Protein AF-A0A7X6YFS6-F1 (afdb_monomer_lite)

pLDDT: mean 95.01, std 5.65, range [57.12, 98.62]

Sequence (127 aa):
MEGWACYQTESLRVENGVLVARAAGDDPQILAAGLNLDIGEIDAIILRLKAPEGLRAGQSFWATDTEPALSASKSFAIGLKPDGEWHTYRITKKPDAAWCGMLRTLRFDFGTAGDTVELDWIRIYSK

Structure (mmCIF, N/CA/C/O backbone):
data_AF-A0A7X6YFS6-F1
#
_entry.id   AF-A0A7X6YFS6-F1
#
loop_
_atom_site.group_PDB
_atom_site.id
_atom_site.type_symbol
_atom_site.label_atom_id
_atom_site.label_alt_id
_atom_site.label_comp_id
_atom_site.label_asym_id
_atom_site.label_entity_id
_atom_site.label_seq_id
_atom_site.pdbx_PDB_ins_code
_atom_site.Cartn_x
_atom_site.Cartn_y
_atom_site.Cartn_z
_atom_site.occupancy
_atom_site.B_iso_or_equiv
_atom_site.auth_seq_id
_atom_site.auth_comp_id
_atom_site.auth_asym_id
_atom_site.auth_atom_id
_atom_site.pdbx_PDB_model_num
ATOM 1 N N . MET A 1 1 ? -7.410 -16.708 1.980 1.00 57.12 1 MET A N 1
ATOM 2 C CA . MET A 1 1 ? -7.561 -15.807 0.820 1.00 57.12 1 MET A CA 1
ATOM 3 C C . MET A 1 1 ? -6.410 -16.105 -0.112 1.00 57.12 1 MET A C 1
ATOM 5 O O . MET A 1 1 ? -5.277 -16.094 0.348 1.00 57.12 1 MET A O 1
ATOM 9 N N . GLU A 1 2 ? -6.681 -16.467 -1.359 1.00 75.81 2 GLU A N 1
ATOM 10 C CA . GLU A 1 2 ? -5.610 -16.731 -2.324 1.00 75.81 2 GLU A CA 1
ATOM 11 C C . GLU A 1 2 ? -4.849 -15.430 -2.621 1.00 75.81 2 GLU A C 1
ATOM 13 O O . GLU A 1 2 ? -5.460 -14.369 -2.731 1.00 75.81 2 GLU A O 1
ATOM 18 N N . GLY A 1 3 ? -3.518 -15.494 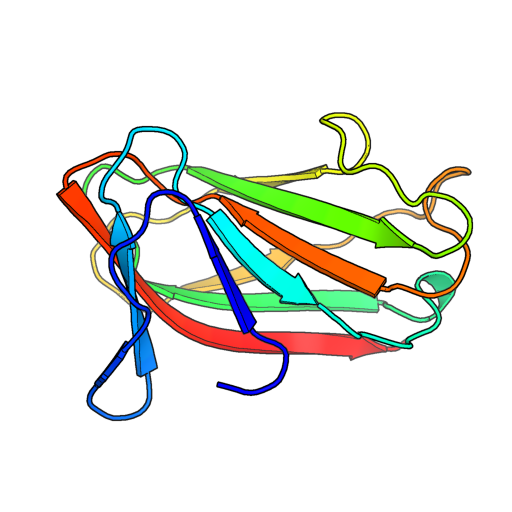-2.681 1.00 82.00 3 GLY A N 1
ATOM 19 C CA . GLY A 1 3 ? -2.661 -14.348 -3.013 1.00 82.00 3 GLY A CA 1
ATOM 20 C C . GLY A 1 3 ? -2.445 -13.308 -1.905 1.00 82.00 3 GLY A C 1
ATOM 21 O O . GLY A 1 3 ? -1.612 -12.426 -2.090 1.00 82.00 3 GLY A O 1
ATOM 22 N N . TRP A 1 4 ? -3.117 -13.412 -0.752 1.00 90.44 4 TRP A N 1
ATOM 23 C CA . TRP A 1 4 ? -2.926 -12.495 0.381 1.00 90.44 4 TRP A CA 1
ATOM 24 C C . TRP A 1 4 ? -2.167 -13.149 1.535 1.00 90.44 4 TRP A C 1
ATOM 26 O O . TRP A 1 4 ? -2.471 -14.275 1.929 1.00 90.44 4 TRP A O 1
ATOM 36 N N . ALA A 1 5 ? -1.229 -12.412 2.120 1.00 93.69 5 ALA A N 1
ATOM 37 C CA . ALA A 1 5 ? -0.557 -12.764 3.367 1.00 93.69 5 ALA A CA 1
ATOM 38 C C . ALA A 1 5 ? -0.522 -11.555 4.308 1.00 93.69 5 ALA A C 1
ATOM 40 O O . ALA A 1 5 ? -0.705 -10.416 3.880 1.00 93.69 5 ALA A O 1
ATOM 41 N N . CYS A 1 6 ? -0.295 -11.799 5.594 1.00 95.62 6 CYS A N 1
ATOM 42 C CA . CYS A 1 6 ? -0.205 -10.738 6.585 1.00 95.62 6 CYS A CA 1
ATOM 43 C C . CYS A 1 6 ? 0.811 -11.067 7.681 1.00 95.62 6 CYS A C 1
ATOM 45 O O . CYS A 1 6 ? 1.076 -12.238 7.963 1.00 95.62 6 CYS A O 1
ATOM 47 N N . TYR A 1 7 ? 1.383 -10.032 8.289 1.00 97.44 7 TYR A N 1
ATOM 48 C CA . TYR A 1 7 ? 2.346 -10.136 9.384 1.00 97.44 7 TYR A CA 1
ATOM 49 C C . TYR A 1 7 ? 2.065 -9.044 10.412 1.00 97.44 7 TYR A C 1
ATOM 51 O O . TYR A 1 7 ? 1.699 -7.939 10.032 1.00 97.44 7 TYR A O 1
ATOM 59 N N . GLN A 1 8 ? 2.178 -9.355 11.707 1.00 98.06 8 GLN A N 1
ATOM 60 C CA . GLN A 1 8 ? 1.797 -8.445 12.805 1.00 98.06 8 GLN A CA 1
ATOM 61 C C . GLN A 1 8 ? 0.390 -7.839 12.678 1.00 98.06 8 GLN A C 1
ATOM 63 O O . GLN A 1 8 ? 0.080 -6.800 13.254 1.00 98.06 8 GLN A O 1
ATOM 68 N N . THR A 1 9 ? -0.497 -8.537 11.982 1.00 97.38 9 THR A N 1
ATOM 69 C CA . THR A 1 9 ? -1.934 -8.310 12.018 1.00 97.38 9 THR A CA 1
ATOM 70 C C . THR A 1 9 ? -2.593 -9.531 12.643 1.00 97.38 9 THR A C 1
ATOM 72 O O . THR A 1 9 ? -2.066 -10.647 12.583 1.00 97.38 9 THR A O 1
ATOM 75 N N . GLU A 1 10 ? -3.793 -9.360 13.183 1.00 96.50 10 GLU A N 1
ATOM 76 C CA . GLU A 1 10 ? -4.702 -10.494 13.314 1.00 96.50 10 GLU A CA 1
ATOM 77 C C . GLU A 1 10 ? -4.988 -11.106 11.928 1.00 96.50 10 GLU A C 1
ATOM 79 O O . GLU A 1 10 ? -4.694 -10.506 10.887 1.00 96.50 10 GLU A O 1
ATOM 84 N N . SER A 1 11 ? -5.572 -12.308 11.890 1.00 94.94 11 SER A N 1
ATOM 85 C CA . SER A 1 11 ? -6.019 -12.901 10.626 1.00 94.94 11 SER A CA 1
ATOM 86 C C . SER A 1 11 ? -6.921 -11.923 9.876 1.00 94.94 11 SER A C 1
ATOM 88 O O . SER A 1 11 ? -7.917 -11.468 10.436 1.00 94.94 11 SER A O 1
ATOM 90 N N . LEU A 1 12 ? -6.582 -11.629 8.618 1.00 94.19 12 LEU A N 1
ATOM 91 C CA . LEU A 1 12 ? -7.383 -10.757 7.763 1.00 94.19 12 LEU A CA 1
ATOM 92 C C . LEU A 1 12 ? -8.811 -11.298 7.632 1.00 94.19 12 LEU A C 1
ATOM 94 O O . LEU A 1 12 ? -9.013 -12.486 7.357 1.00 94.19 12 LEU A O 1
ATOM 98 N N . ARG A 1 13 ? -9.800 -10.420 7.800 1.00 94.31 13 ARG A N 1
ATOM 99 C CA . ARG A 1 13 ? -11.226 -10.758 7.690 1.00 94.31 13 ARG A CA 1
ATOM 100 C C . ARG A 1 13 ? -11.854 -9.925 6.588 1.00 94.31 13 ARG A C 1
ATOM 102 O O . ARG A 1 13 ? -11.420 -8.808 6.344 1.00 94.31 13 ARG A O 1
ATOM 109 N N . VAL A 1 14 ? -12.873 -10.464 5.929 1.00 94.19 14 VAL A N 1
ATOM 110 C CA . VAL A 1 14 ? -13.772 -9.647 5.110 1.00 94.19 14 VAL A CA 1
ATOM 111 C C . VAL A 1 14 ? -15.070 -9.496 5.878 1.00 94.19 14 VAL A C 1
ATOM 113 O O . VAL A 1 14 ? -15.727 -10.489 6.185 1.00 94.19 14 VAL A O 1
ATOM 116 N N . GLU A 1 15 ? -15.427 -8.256 6.182 1.00 95.12 15 GLU A N 1
ATOM 117 C CA . GLU A 1 15 ? -16.642 -7.899 6.905 1.00 95.12 15 GLU A CA 1
ATOM 118 C C . GLU A 1 15 ? -17.400 -6.880 6.061 1.00 95.12 15 G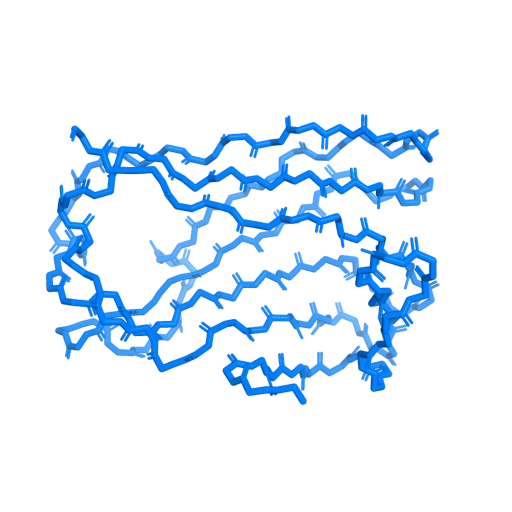LU A C 1
ATOM 120 O O . GLU A 1 15 ? -16.821 -5.910 5.585 1.00 95.12 15 GLU A O 1
ATOM 125 N N . ASN A 1 16 ? -18.688 -7.120 5.802 1.00 93.44 16 ASN A N 1
ATOM 126 C CA . ASN A 1 16 ? -19.528 -6.226 4.992 1.00 93.44 16 ASN A CA 1
ATOM 127 C C . ASN A 1 16 ? -18.933 -5.849 3.616 1.00 93.44 16 ASN A C 1
ATOM 129 O O . ASN A 1 16 ? -19.181 -4.763 3.100 1.00 93.44 16 ASN A O 1
ATOM 133 N N . GLY A 1 17 ? -18.158 -6.757 3.013 1.00 93.00 17 GLY A N 1
ATOM 134 C CA . GLY A 1 17 ? -17.556 -6.564 1.692 1.00 93.00 17 GLY A CA 1
ATOM 135 C C . GLY A 1 17 ? -16.220 -5.817 1.680 1.00 93.00 17 GLY A C 1
ATOM 136 O O . GLY A 1 17 ? -15.690 -5.608 0.596 1.00 93.00 17 GLY A O 1
ATOM 137 N N . VAL A 1 18 ? -15.655 -5.463 2.840 1.00 95.19 18 VAL A N 1
ATOM 138 C CA . VAL A 1 18 ? -14.341 -4.805 2.942 1.00 95.19 18 VAL A CA 1
ATOM 139 C C . VAL A 1 18 ? -13.352 -5.667 3.719 1.00 95.19 18 VAL A C 1
ATOM 141 O O . VAL A 1 18 ? -13.739 -6.429 4.605 1.00 95.19 18 VAL A O 1
ATOM 144 N N . LEU A 1 19 ? -12.067 -5.566 3.382 1.00 95.06 19 LEU A N 1
ATOM 145 C CA . LEU A 1 19 ? -10.990 -6.212 4.125 1.00 95.06 19 LEU A CA 1
ATOM 146 C C . LEU A 1 19 ? -10.729 -5.432 5.419 1.00 95.06 19 LEU A C 1
ATOM 148 O O . LEU A 1 19 ? -10.420 -4.245 5.377 1.00 95.06 19 LEU A O 1
ATOM 152 N N . VAL A 1 20 ? -10.803 -6.107 6.559 1.00 96.88 20 VAL A N 1
ATOM 153 C CA . VAL A 1 20 ? -10.479 -5.559 7.877 1.00 96.88 20 VAL A CA 1
ATOM 154 C C . VAL A 1 20 ? -9.113 -6.083 8.303 1.00 96.88 20 VAL A C 1
ATOM 156 O O . VAL A 1 20 ? -8.913 -7.295 8.450 1.00 96.88 20 VAL A O 1
ATOM 159 N N . ALA A 1 21 ? -8.174 -5.161 8.505 1.00 96.75 21 ALA A N 1
ATOM 160 C CA . ALA A 1 21 ? -6.829 -5.445 8.980 1.00 96.75 21 ALA A CA 1
ATOM 161 C C . ALA A 1 21 ? -6.611 -4.779 10.340 1.00 96.75 21 ALA A C 1
ATOM 163 O O . ALA A 1 21 ? -6.456 -3.561 10.437 1.00 96.75 21 ALA A O 1
ATOM 164 N N . ARG A 1 22 ? -6.606 -5.599 11.393 1.00 97.81 22 ARG A N 1
ATOM 165 C CA . ARG A 1 22 ? -6.327 -5.161 12.761 1.00 97.81 22 ARG A CA 1
ATOM 166 C C . ARG A 1 22 ? -4.873 -5.437 13.105 1.00 97.81 22 ARG A C 1
ATOM 168 O O . ARG A 1 22 ? -4.442 -6.590 13.073 1.00 97.81 22 ARG A O 1
ATOM 175 N N . ALA A 1 23 ? -4.133 -4.389 13.428 1.00 97.88 23 ALA A N 1
ATOM 176 C CA . ALA A 1 23 ? -2.736 -4.479 13.805 1.00 97.88 23 ALA A CA 1
ATOM 177 C C . ALA A 1 23 ? -2.586 -5.114 15.197 1.00 97.88 23 ALA A C 1
ATOM 179 O O . ALA A 1 23 ? -3.239 -4.716 16.165 1.00 97.88 23 ALA A O 1
ATOM 180 N N . ALA A 1 24 ? -1.713 -6.114 15.281 1.00 97.69 24 ALA A N 1
ATOM 181 C CA . ALA A 1 24 ? -1.381 -6.862 16.493 1.00 97.69 24 ALA A CA 1
ATOM 182 C C . ALA A 1 24 ? 0.058 -6.599 16.982 1.00 97.69 24 ALA A C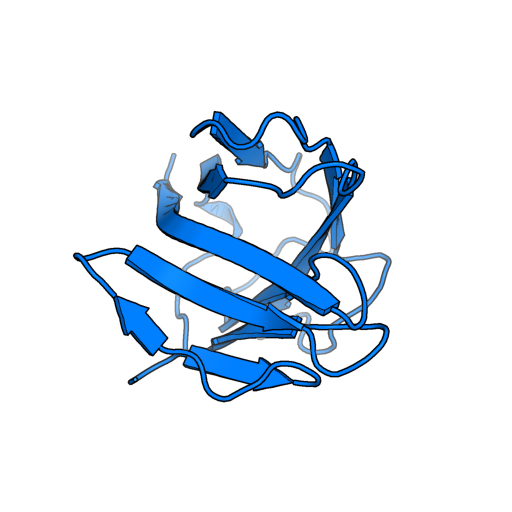 1
ATOM 184 O O . ALA A 1 24 ? 0.427 -7.060 18.059 1.00 97.69 24 ALA A O 1
ATOM 185 N N . GLY A 1 25 ? 0.864 -5.876 16.200 1.00 97.56 25 GLY A N 1
ATOM 186 C CA . GLY A 1 25 ? 2.221 -5.445 16.533 1.00 97.56 25 GLY A CA 1
ATOM 187 C C . GLY A 1 25 ? 2.541 -4.090 15.903 1.00 97.56 25 GLY A C 1
ATOM 188 O O . GLY A 1 25 ? 1.678 -3.493 15.262 1.00 97.56 25 GLY A O 1
ATOM 189 N N . ASP A 1 26 ? 3.772 -3.618 16.095 1.00 96.62 26 ASP A N 1
ATOM 190 C CA . ASP A 1 26 ? 4.171 -2.243 15.762 1.00 96.62 26 ASP A CA 1
ATOM 191 C C . ASP A 1 26 ? 4.516 -2.005 14.279 1.00 96.62 26 ASP A C 1
ATOM 193 O O . ASP A 1 26 ? 4.691 -0.862 13.866 1.00 96.62 26 ASP A O 1
ATOM 197 N N . ASP A 1 27 ? 4.614 -3.072 13.485 1.00 96.00 27 ASP A N 1
ATOM 198 C CA . ASP A 1 27 ? 4.874 -3.071 12.040 1.00 96.00 27 ASP A CA 1
ATOM 199 C C . ASP A 1 27 ? 3.901 -4.031 11.314 1.00 96.00 27 ASP A C 1
ATOM 201 O O . ASP A 1 27 ? 4.300 -5.099 10.835 1.00 96.00 27 ASP A O 1
ATOM 205 N N . PRO A 1 28 ? 2.591 -3.720 11.297 1.00 98.00 28 PRO A N 1
ATOM 206 C CA . PRO A 1 28 ? 1.561 -4.521 10.642 1.00 98.00 28 PRO A CA 1
ATOM 207 C C . PRO A 1 28 ? 1.672 -4.444 9.115 1.00 98.00 28 PRO A C 1
ATOM 209 O O . PRO A 1 28 ? 1.648 -3.363 8.528 1.00 98.00 28 PRO A O 1
ATOM 212 N N . GLN A 1 29 ? 1.710 -5.605 8.462 1.00 97.88 29 GLN A N 1
ATOM 213 C CA . GLN A 1 29 ? 1.943 -5.744 7.024 1.00 97.88 29 GLN A CA 1
ATOM 214 C C . GLN A 1 29 ? 0.816 -6.534 6.357 1.00 97.88 29 GLN A C 1
ATOM 216 O O . GLN A 1 29 ? 0.435 -7.614 6.818 1.00 97.88 29 GLN A O 1
ATOM 221 N N . ILE A 1 30 ? 0.351 -6.042 5.211 1.00 97.12 30 ILE A N 1
ATOM 222 C CA . ILE A 1 30 ? -0.583 -6.723 4.309 1.00 97.12 30 ILE A CA 1
ATOM 223 C C . ILE A 1 30 ? 0.121 -6.917 2.968 1.00 97.12 30 ILE A C 1
ATOM 225 O O . ILE A 1 30 ? 0.570 -5.954 2.352 1.00 97.12 30 ILE A O 1
ATOM 229 N N . LEU A 1 31 ? 0.221 -8.158 2.500 1.00 96.62 31 LEU A N 1
ATOM 230 C CA . LEU A 1 31 ? 0.937 -8.513 1.281 1.00 96.62 31 LEU A CA 1
ATOM 231 C C . LEU A 1 31 ? -0.025 -9.081 0.243 1.00 96.62 31 LEU A C 1
ATOM 233 O O . LEU A 1 31 ? -0.786 -9.997 0.544 1.00 96.62 31 LEU A O 1
ATOM 237 N N . ALA A 1 32 ? 0.084 -8.590 -0.988 1.00 95.06 32 ALA A N 1
ATOM 238 C CA . ALA A 1 32 ? -0.431 -9.238 -2.186 1.00 95.06 32 ALA A CA 1
ATOM 239 C C . ALA A 1 32 ? 0.754 -9.884 -2.919 1.00 95.06 32 ALA A C 1
ATOM 241 O O . ALA A 1 32 ? 1.618 -9.180 -3.444 1.00 95.06 32 ALA A O 1
ATOM 242 N N . ALA A 1 33 ? 0.818 -11.213 -2.917 1.00 93.44 33 ALA A N 1
ATOM 243 C CA . ALA A 1 33 ? 1.903 -12.006 -3.490 1.00 93.44 33 ALA A CA 1
ATOM 244 C C . ALA A 1 33 ? 1.415 -12.866 -4.664 1.00 93.44 33 ALA A C 1
ATOM 246 O O . ALA A 1 33 ? 0.219 -13.093 -4.842 1.00 93.44 33 ALA A O 1
ATOM 247 N N . GLY A 1 34 ? 2.357 -13.371 -5.464 1.00 93.56 34 GLY A N 1
ATOM 248 C CA . GLY A 1 34 ? 2.040 -14.180 -6.646 1.00 93.56 34 GLY A CA 1
ATOM 249 C C . GLY A 1 34 ? 1.557 -13.349 -7.837 1.00 93.56 34 GLY A C 1
ATOM 250 O O . GLY A 1 34 ? 0.949 -13.889 -8.758 1.00 93.56 34 GLY A O 1
ATOM 251 N N . LEU A 1 35 ? 1.832 -12.042 -7.829 1.00 95.50 35 LEU A N 1
ATOM 252 C CA . LEU A 1 35 ? 1.560 -11.166 -8.961 1.00 95.50 35 LEU A CA 1
ATOM 253 C C . LEU A 1 35 ? 2.466 -11.537 -10.151 1.00 95.50 35 LEU A C 1
ATOM 255 O O . LEU A 1 35 ? 3.547 -12.122 -10.003 1.00 95.50 35 LEU A O 1
ATOM 259 N N . ASN A 1 36 ? 1.999 -11.213 -11.355 1.00 96.25 36 ASN A N 1
ATOM 260 C CA . ASN A 1 36 ? 2.740 -11.422 -12.594 1.00 96.25 36 ASN A CA 1
ATOM 261 C C . ASN A 1 36 ? 2.368 -10.335 -13.610 1.00 96.25 36 ASN A C 1
ATOM 263 O O . ASN A 1 36 ? 1.719 -10.606 -14.617 1.00 96.25 36 ASN A O 1
ATOM 267 N N . LEU A 1 37 ? 2.731 -9.093 -13.295 1.00 96.12 37 LEU A N 1
ATOM 268 C CA . LEU A 1 37 ? 2.463 -7.913 -14.121 1.00 96.12 37 LEU A CA 1
ATOM 269 C C . LEU A 1 37 ? 3.787 -7.252 -14.489 1.00 96.12 37 LEU A C 1
ATOM 271 O O . LEU A 1 37 ? 4.649 -7.143 -13.623 1.00 96.12 37 LEU A O 1
ATOM 275 N N . ASP A 1 38 ? 3.952 -6.790 -15.727 1.00 96.62 38 ASP A N 1
ATOM 276 C CA . ASP A 1 38 ? 5.103 -5.949 -16.065 1.00 96.62 38 ASP A CA 1
ATOM 277 C C . ASP A 1 38 ? 4.984 -4.629 -15.294 1.00 96.62 38 ASP A C 1
ATOM 279 O O . ASP A 1 38 ? 4.019 -3.877 -15.460 1.00 96.62 38 ASP A O 1
ATOM 283 N N . ILE A 1 39 ? 5.945 -4.361 -14.408 1.00 95.88 39 ILE A N 1
ATOM 284 C CA . ILE A 1 39 ? 5.894 -3.183 -13.544 1.00 95.88 39 ILE A CA 1
ATOM 285 C C . ILE A 1 39 ? 6.082 -1.885 -14.348 1.00 95.88 39 ILE A C 1
ATOM 287 O O . ILE A 1 39 ? 5.612 -0.822 -13.934 1.00 95.88 39 ILE A O 1
ATOM 291 N N . GLY A 1 40 ? 6.724 -1.965 -15.517 1.00 94.56 40 GLY A N 1
ATOM 292 C CA . GLY A 1 40 ? 6.898 -0.852 -16.445 1.00 94.56 40 GLY A CA 1
ATOM 293 C C . GLY A 1 40 ? 5.589 -0.390 -17.086 1.00 94.56 40 GLY A C 1
ATOM 294 O O . GLY A 1 40 ? 5.476 0.787 -17.437 1.00 94.56 40 GLY A O 1
ATOM 295 N N . GLU A 1 41 ? 4.586 -1.265 -17.165 1.00 94.75 41 GLU A N 1
ATOM 296 C CA . GLU A 1 41 ? 3.264 -0.968 -17.728 1.00 94.75 41 GLU A CA 1
ATOM 297 C C . GLU A 1 41 ? 2.296 -0.366 -16.705 1.00 94.75 41 GLU A C 1
ATOM 299 O O . GLU A 1 41 ? 1.222 0.098 -17.079 1.00 94.75 41 GLU A O 1
ATOM 304 N N . ILE A 1 42 ? 2.658 -0.336 -15.418 1.00 95.56 42 ILE A N 1
ATOM 305 C CA . ILE A 1 42 ? 1.818 0.233 -14.360 1.00 95.56 42 ILE A CA 1
ATOM 306 C C . ILE A 1 42 ? 1.884 1.766 -14.408 1.00 95.56 42 ILE A C 1
ATOM 308 O O . ILE A 1 42 ? 2.939 2.364 -14.197 1.00 95.56 42 ILE A O 1
ATOM 312 N N . ASP A 1 43 ? 0.735 2.404 -14.630 1.00 94.12 43 ASP A N 1
ATOM 313 C CA . ASP A 1 43 ? 0.537 3.852 -14.499 1.00 94.12 43 ASP A CA 1
ATOM 314 C C . ASP A 1 43 ? 0.328 4.251 -13.029 1.00 94.12 43 ASP A C 1
ATOM 316 O O . ASP A 1 43 ? 0.925 5.208 -12.524 1.00 94.12 43 ASP A O 1
ATOM 320 N N . ALA A 1 44 ? -0.510 3.498 -12.311 1.00 95.88 44 ALA A N 1
ATOM 321 C CA . ALA A 1 44 ? -0.812 3.786 -10.915 1.00 95.88 44 ALA A CA 1
ATOM 322 C C . ALA A 1 44 ? -1.248 2.562 -10.116 1.00 95.88 44 ALA A C 1
ATOM 324 O O . ALA A 1 44 ? -1.929 1.667 -10.614 1.00 95.88 44 ALA A O 1
ATOM 325 N N . ILE A 1 45 ? -0.942 2.596 -8.822 1.00 96.81 45 ILE A N 1
ATOM 326 C CA . ILE A 1 45 ? -1.589 1.762 -7.812 1.00 96.81 45 ILE A CA 1
ATOM 327 C C . ILE A 1 45 ? -2.524 2.676 -7.033 1.00 96.81 45 ILE A C 1
ATOM 329 O O . ILE A 1 45 ? -2.109 3.721 -6.533 1.00 96.81 45 ILE A O 1
ATOM 333 N N . ILE A 1 46 ? -3.796 2.312 -6.949 1.00 98.00 46 ILE A N 1
ATOM 334 C CA . ILE A 1 46 ? -4.803 3.098 -6.248 1.00 98.00 46 ILE A CA 1
ATOM 335 C C . ILE A 1 46 ? -5.437 2.218 -5.181 1.00 98.00 46 ILE A C 1
ATOM 337 O O . ILE A 1 46 ? -5.768 1.061 -5.433 1.00 98.00 46 ILE A O 1
ATOM 341 N N . LEU A 1 47 ? -5.608 2.776 -3.992 1.00 97.56 47 LEU A N 1
ATOM 342 C CA . LEU A 1 47 ? -6.228 2.114 -2.854 1.00 97.56 47 LEU A CA 1
ATOM 343 C C . LEU A 1 47 ? -7.356 2.980 -2.302 1.00 97.56 47 LEU A C 1
ATOM 345 O O . LEU A 1 47 ? -7.225 4.203 -2.240 1.00 97.56 47 LEU A O 1
ATOM 349 N N . ARG A 1 48 ? -8.445 2.344 -1.869 1.00 98.31 48 ARG A N 1
ATOM 350 C CA . ARG A 1 48 ? -9.528 2.997 -1.129 1.00 98.31 48 ARG A CA 1
ATOM 351 C C . ARG A 1 48 ? -9.619 2.397 0.263 1.00 98.31 48 ARG A C 1
ATOM 353 O O . ARG A 1 48 ? -9.922 1.214 0.395 1.00 98.31 48 ARG A O 1
ATOM 360 N N . LEU A 1 49 ? -9.352 3.207 1.284 1.00 98.31 49 LEU A N 1
ATOM 361 C CA . LEU A 1 49 ? -9.341 2.757 2.676 1.00 98.31 49 LEU A CA 1
ATOM 362 C C . LEU A 1 49 ? -9.879 3.812 3.644 1.00 98.31 49 LEU A C 1
ATOM 364 O O . LEU A 1 49 ? -9.923 5.001 3.314 1.00 98.31 49 LEU A O 1
ATOM 368 N N . LYS A 1 50 ? -10.254 3.354 4.839 1.00 98.38 50 LYS A N 1
ATOM 369 C CA . LYS A 1 50 ? -10.473 4.166 6.038 1.00 98.38 50 LYS A CA 1
ATOM 370 C C . LYS A 1 50 ? -9.288 4.015 6.975 1.00 98.38 50 LYS A C 1
ATOM 372 O O . LYS A 1 50 ? -8.916 2.896 7.329 1.00 98.38 50 LYS A O 1
ATOM 377 N N . ALA A 1 51 ? -8.728 5.144 7.387 1.00 97.88 51 ALA A N 1
ATOM 378 C CA . ALA A 1 51 ? -7.714 5.189 8.429 1.00 97.88 51 ALA A CA 1
ATOM 379 C C . ALA A 1 51 ? -8.367 5.613 9.759 1.00 97.88 51 ALA A C 1
ATOM 381 O O . ALA A 1 51 ? -9.174 6.553 9.754 1.00 97.88 51 ALA A O 1
ATOM 382 N N . PRO A 1 52 ? -8.037 4.952 10.884 1.00 96.88 52 PRO A N 1
ATOM 383 C CA . PRO A 1 52 ? -8.508 5.354 12.201 1.00 96.88 52 PRO A CA 1
ATOM 384 C C . PRO A 1 52 ? -7.877 6.692 12.603 1.00 96.88 52 PRO A C 1
ATOM 386 O O . PRO A 1 52 ? -6.875 7.121 12.024 1.00 96.88 52 PRO A O 1
ATOM 389 N N . GLU A 1 53 ? -8.457 7.354 13.606 1.00 95.75 53 GLU A N 1
ATOM 390 C CA . GLU A 1 53 ? -7.907 8.597 14.150 1.00 95.75 53 GLU A CA 1
ATOM 391 C C . GLU A 1 53 ? -6.434 8.411 14.563 1.00 95.75 53 GLU A C 1
ATOM 393 O O . GLU A 1 53 ? -6.057 7.405 15.153 1.00 95.75 53 GLU A O 1
ATOM 398 N N . GLY A 1 54 ? -5.580 9.380 14.228 1.00 95.00 54 GLY A N 1
ATOM 399 C CA . GLY A 1 54 ? -4.143 9.327 14.520 1.00 95.00 54 GLY A CA 1
ATOM 400 C C . GLY A 1 54 ? -3.277 8.644 13.453 1.00 95.00 54 GLY A C 1
ATOM 401 O O . GLY A 1 54 ? -2.114 9.032 13.311 1.00 95.00 54 GLY A O 1
ATOM 402 N N . LEU A 1 55 ? -3.823 7.743 12.625 1.00 97.00 55 LEU A N 1
ATOM 403 C CA . LEU A 1 55 ? -3.059 7.053 11.576 1.00 97.00 55 LEU A CA 1
ATOM 404 C C . LEU A 1 55 ? -2.822 7.943 10.342 1.00 97.00 55 LEU A C 1
ATOM 406 O O . LEU A 1 55 ? -3.543 7.897 9.347 1.00 97.00 55 LEU A O 1
ATOM 410 N N . ARG A 1 56 ? -1.797 8.796 10.406 1.00 97.12 56 ARG A N 1
ATOM 411 C CA . ARG A 1 56 ? -1.499 9.813 9.373 1.00 97.12 56 ARG A CA 1
ATOM 412 C C . ARG A 1 56 ? -0.637 9.321 8.215 1.00 97.12 56 ARG A C 1
ATOM 414 O O . ARG A 1 56 ? -0.506 10.031 7.218 1.00 97.12 56 ARG A O 1
ATOM 421 N N . ALA A 1 57 ? -0.024 8.152 8.340 1.00 96.94 57 ALA A N 1
ATOM 422 C CA . ALA A 1 57 ? 0.908 7.640 7.351 1.00 96.94 57 ALA A CA 1
ATOM 423 C C . ALA A 1 57 ? 0.769 6.129 7.186 1.00 96.94 57 ALA A C 1
ATOM 425 O O . ALA A 1 57 ? 0.483 5.409 8.138 1.00 96.94 57 ALA A O 1
ATOM 426 N N . GLY A 1 58 ? 1.014 5.674 5.967 1.00 97.12 58 GLY A N 1
ATOM 427 C CA . GLY A 1 58 ? 1.298 4.287 5.640 1.00 97.12 58 GLY A CA 1
ATOM 428 C C . GLY A 1 58 ? 2.491 4.214 4.701 1.00 97.12 58 GLY A C 1
ATOM 429 O O . GLY A 1 58 ? 2.985 5.236 4.209 1.00 97.12 58 GLY A O 1
ATOM 430 N N . GLN A 1 59 ? 2.934 3.002 4.416 1.00 97.69 59 GLN A N 1
ATOM 431 C CA . GLN A 1 59 ? 4.000 2.768 3.458 1.00 97.69 59 GLN A CA 1
ATOM 432 C C . GLN A 1 59 ? 3.625 1.608 2.550 1.00 97.69 59 GLN A C 1
ATOM 434 O O . GLN A 1 59 ? 3.024 0.634 2.979 1.00 97.69 59 GLN A O 1
ATOM 439 N N . SER A 1 60 ? 3.960 1.716 1.273 1.00 97.38 60 SER A N 1
ATOM 440 C CA . SER A 1 60 ? 3.866 0.596 0.342 1.00 97.38 60 SER A CA 1
ATOM 441 C C . SER A 1 60 ? 5.253 0.193 -0.107 1.00 97.38 60 SER A C 1
ATOM 443 O O . SER A 1 60 ? 6.121 1.047 -0.259 1.00 97.38 60 SER A O 1
ATOM 445 N N . PHE A 1 61 ? 5.451 -1.093 -0.342 1.00 97.75 61 PHE A N 1
ATOM 446 C CA . PHE A 1 61 ? 6.680 -1.671 -0.853 1.00 97.75 61 PHE A CA 1
ATOM 447 C C . PHE A 1 61 ? 6.361 -2.557 -2.043 1.00 97.75 61 PHE A C 1
ATOM 449 O O . PHE A 1 61 ? 5.244 -3.059 -2.193 1.00 97.75 61 PHE A O 1
ATOM 456 N N . TRP A 1 62 ? 7.366 -2.773 -2.875 1.00 97.50 62 TRP A N 1
ATOM 457 C CA . TRP A 1 62 ? 7.250 -3.618 -4.049 1.00 97.50 62 TRP A CA 1
ATOM 458 C C . TRP A 1 62 ? 8.496 -4.481 -4.220 1.00 97.50 62 TRP A C 1
ATOM 460 O O . TRP A 1 62 ? 9.602 -4.107 -3.822 1.00 97.50 62 TRP A O 1
ATOM 470 N N . ALA A 1 63 ? 8.298 -5.649 -4.821 1.00 97.69 63 ALA A N 1
ATOM 471 C CA . ALA A 1 63 ? 9.364 -6.530 -5.269 1.00 97.69 63 ALA A CA 1
ATOM 472 C C . ALA A 1 63 ? 9.021 -7.102 -6.646 1.00 97.69 63 ALA A C 1
ATOM 474 O O . ALA A 1 63 ? 7.855 -7.410 -6.936 1.00 97.69 63 ALA A O 1
ATOM 475 N N . THR A 1 64 ? 10.045 -7.260 -7.478 1.00 97.75 64 THR A N 1
ATOM 476 C CA . THR A 1 64 ? 9.943 -7.883 -8.803 1.00 97.75 64 THR A CA 1
ATOM 477 C C . THR A 1 64 ? 10.797 -9.145 -8.870 1.00 97.75 64 THR A C 1
ATOM 479 O O . THR A 1 64 ? 11.453 -9.512 -7.897 1.00 97.75 64 THR A O 1
ATOM 482 N N . ASP A 1 65 ? 10.776 -9.849 -9.996 1.00 98.00 65 ASP A N 1
ATOM 483 C CA . ASP A 1 65 ? 11.684 -10.977 -10.224 1.00 98.00 65 ASP A CA 1
ATOM 484 C C . ASP A 1 65 ? 13.155 -10.564 -10.370 1.00 98.00 65 ASP A C 1
ATOM 486 O O . ASP A 1 65 ? 14.036 -11.328 -9.979 1.00 98.00 65 ASP A O 1
ATOM 490 N N . THR A 1 66 ? 13.431 -9.363 -10.876 1.00 96.88 66 THR A N 1
ATOM 491 C CA . THR A 1 66 ? 14.788 -8.798 -10.957 1.00 96.88 66 THR A CA 1
ATOM 492 C C . THR A 1 66 ? 15.222 -8.112 -9.661 1.00 96.88 66 THR A C 1
ATOM 494 O O . THR A 1 66 ? 16.411 -8.058 -9.361 1.00 96.88 66 THR A O 1
ATOM 497 N N . GLU A 1 67 ? 14.266 -7.639 -8.861 1.00 96.44 67 GLU A N 1
ATOM 498 C CA . GLU A 1 67 ? 14.477 -6.908 -7.611 1.00 96.44 67 GLU A CA 1
ATOM 499 C C . GLU A 1 67 ? 13.703 -7.562 -6.438 1.00 96.44 67 GLU A C 1
ATOM 501 O O . GLU A 1 67 ? 12.786 -6.944 -5.880 1.00 96.44 67 GLU A O 1
ATOM 506 N N . PRO A 1 68 ? 14.061 -8.795 -6.015 1.00 96.38 68 PRO A N 1
ATOM 507 C CA . PRO A 1 68 ? 13.192 -9.657 -5.197 1.00 96.38 68 PRO A CA 1
ATOM 508 C C . PRO A 1 68 ? 13.117 -9.303 -3.706 1.00 96.38 68 PRO A C 1
ATOM 510 O O . PRO A 1 68 ? 12.163 -9.681 -3.028 1.00 96.38 68 PRO A O 1
ATOM 513 N N . ALA A 1 69 ? 14.109 -8.595 -3.163 1.00 96.50 69 ALA A N 1
ATOM 514 C CA . ALA A 1 69 ? 14.107 -8.204 -1.754 1.00 96.50 69 ALA A CA 1
ATOM 515 C C . ALA A 1 69 ? 13.234 -6.962 -1.526 1.00 96.50 69 ALA A C 1
ATOM 517 O O . ALA A 1 69 ? 13.440 -5.954 -2.194 1.00 96.50 69 ALA A O 1
ATOM 518 N N . LEU A 1 70 ? 12.324 -6.980 -0.550 1.00 96.38 70 LEU A N 1
ATOM 519 C CA . LEU A 1 70 ? 11.651 -5.756 -0.098 1.00 96.38 70 LEU A CA 1
ATOM 520 C C . LEU A 1 70 ? 12.651 -4.868 0.659 1.00 96.38 70 LEU A C 1
ATOM 522 O O . LEU A 1 70 ? 13.368 -5.346 1.538 1.00 96.38 70 LEU A O 1
ATOM 526 N N . SER A 1 71 ? 12.705 -3.576 0.329 1.00 95.31 71 SER A N 1
ATOM 527 C CA . SER A 1 71 ? 13.632 -2.621 0.949 1.00 95.31 71 SER A CA 1
ATOM 528 C C . SER A 1 71 ? 13.038 -1.215 1.022 1.00 95.31 71 SER A C 1
ATOM 530 O O . SER A 1 71 ? 12.172 -0.849 0.230 1.00 95.31 71 SER A O 1
ATOM 532 N N . ALA A 1 72 ? 13.556 -0.382 1.929 1.00 93.50 72 ALA A N 1
ATOM 533 C CA . ALA A 1 72 ? 13.127 1.013 2.068 1.00 93.50 72 ALA A CA 1
ATOM 534 C C . ALA A 1 72 ? 13.310 1.837 0.776 1.00 93.50 72 ALA A C 1
ATOM 536 O O . ALA A 1 72 ? 12.489 2.701 0.479 1.00 93.50 72 ALA A O 1
ATOM 537 N N . SER A 1 73 ? 14.335 1.542 -0.032 1.00 93.19 73 SER A N 1
ATOM 538 C CA . SER A 1 73 ? 14.545 2.182 -1.342 1.00 93.19 73 SER A CA 1
ATOM 539 C C . SER A 1 73 ? 13.472 1.828 -2.380 1.00 93.19 73 SER A C 1
ATOM 541 O O . SER A 1 73 ? 13.295 2.558 -3.352 1.00 93.19 73 SER A O 1
ATOM 543 N N . LYS A 1 74 ? 12.736 0.732 -2.167 1.00 95.00 74 LYS A N 1
ATOM 544 C CA . LYS A 1 74 ? 11.660 0.229 -3.027 1.00 95.00 74 LYS A CA 1
ATOM 545 C C . LYS A 1 74 ? 10.310 0.392 -2.336 1.00 95.00 74 LYS A C 1
ATOM 547 O O . LYS A 1 74 ? 9.531 -0.551 -2.206 1.00 95.00 74 LYS A O 1
ATOM 552 N N . SER A 1 75 ? 10.057 1.615 -1.872 1.00 95.81 75 SER A N 1
ATOM 553 C CA . SER A 1 75 ? 8.852 1.960 -1.126 1.00 95.81 75 SER A CA 1
ATOM 554 C C . SER A 1 75 ? 8.281 3.332 -1.489 1.00 95.81 75 SER A C 1
ATOM 556 O O . SER A 1 75 ? 8.966 4.169 -2.081 1.00 95.81 75 SER A O 1
ATOM 558 N N . PHE A 1 76 ? 7.026 3.565 -1.111 1.00 95.38 76 PHE A N 1
ATOM 559 C CA . PHE A 1 76 ? 6.365 4.865 -1.181 1.00 95.38 76 PHE A CA 1
ATOM 560 C C . PHE A 1 76 ? 5.648 5.159 0.124 1.00 95.38 76 PHE A C 1
ATOM 562 O O . PHE A 1 76 ? 4.892 4.319 0.615 1.00 95.38 76 PHE A O 1
ATOM 569 N N . ALA A 1 77 ? 5.827 6.373 0.637 1.00 96.00 77 ALA A N 1
ATOM 570 C CA . ALA A 1 77 ? 4.992 6.888 1.709 1.00 96.00 77 ALA A CA 1
ATOM 571 C C . ALA A 1 77 ? 3.585 7.205 1.179 1.00 96.00 77 ALA A C 1
ATOM 573 O O . ALA A 1 77 ? 3.423 7.747 0.084 1.00 96.00 77 ALA A O 1
ATOM 574 N N . ILE A 1 78 ? 2.575 6.897 1.984 1.00 97.38 78 ILE A N 1
ATOM 575 C CA . ILE A 1 78 ? 1.172 7.203 1.729 1.00 97.38 78 ILE A CA 1
ATOM 576 C C . ILE A 1 78 ? 0.725 8.149 2.842 1.00 97.38 78 ILE A C 1
ATOM 578 O O . ILE A 1 78 ? 0.662 7.754 4.003 1.00 97.38 78 ILE A O 1
ATOM 582 N N . GLY A 1 79 ? 0.434 9.404 2.503 1.00 97.81 79 GLY A N 1
ATOM 583 C CA . GLY A 1 79 ? -0.168 10.344 3.449 1.00 97.81 79 GLY A CA 1
ATOM 584 C C . GLY A 1 79 ? -1.648 10.025 3.621 1.00 97.81 79 GLY A C 1
ATOM 585 O O . GLY A 1 79 ? -2.410 10.165 2.667 1.00 97.81 79 GLY A O 1
ATOM 586 N N . LEU A 1 80 ? -2.042 9.589 4.815 1.00 98.00 80 LEU A N 1
ATOM 587 C CA . LEU A 1 80 ? -3.407 9.174 5.127 1.00 98.00 80 LEU A CA 1
ATOM 588 C C . LEU A 1 80 ? -4.196 10.310 5.780 1.00 98.00 80 LEU A C 1
ATOM 590 O O . LEU A 1 80 ? -3.644 11.144 6.503 1.00 98.00 80 LEU A O 1
ATOM 594 N N . LYS A 1 81 ? -5.508 10.327 5.537 1.00 98.12 81 LYS A N 1
ATOM 595 C CA . LYS A 1 81 ? -6.467 11.194 6.219 1.00 98.12 81 LYS A CA 1
ATOM 596 C C . LYS A 1 81 ? -7.171 10.382 7.321 1.00 98.12 81 LYS A C 1
ATOM 598 O O . LYS A 1 81 ? -8.049 9.585 7.000 1.00 98.12 81 LYS A O 1
ATOM 603 N N . PRO A 1 82 ? -6.773 10.545 8.597 1.00 97.25 82 PRO A N 1
ATOM 604 C CA . PRO A 1 82 ? -7.289 9.751 9.712 1.00 97.25 82 PRO A CA 1
ATOM 605 C C . PRO A 1 82 ? -8.577 10.356 10.279 1.00 97.25 82 PRO A C 1
ATOM 607 O O . PRO A 1 82 ? -8.592 10.861 11.399 1.00 97.25 82 PRO A O 1
ATOM 610 N N . ASP A 1 83 ? -9.636 10.397 9.476 1.00 97.25 83 ASP A N 1
ATOM 611 C CA . ASP A 1 83 ? -10.940 10.947 9.872 1.00 97.25 83 ASP A CA 1
ATOM 612 C C . ASP A 1 83 ? -12.045 9.881 9.949 1.00 97.25 83 ASP A C 1
ATOM 614 O O . ASP A 1 83 ? -13.210 10.228 10.116 1.00 97.25 83 ASP A O 1
ATOM 618 N N . GLY A 1 84 ? -11.694 8.593 9.833 1.00 96.50 84 GLY A N 1
ATOM 619 C CA . GLY A 1 84 ? -12.657 7.487 9.830 1.00 96.50 84 GLY A CA 1
ATOM 620 C C . GLY A 1 84 ? -13.508 7.389 8.558 1.00 96.50 84 GLY A C 1
ATOM 621 O O . GLY A 1 84 ? -14.366 6.507 8.465 1.00 96.50 84 GLY A O 1
ATOM 622 N N . GLU A 1 85 ? -13.265 8.243 7.561 1.00 98.19 85 GLU A N 1
ATOM 623 C CA . GLU A 1 85 ? -13.995 8.264 6.297 1.00 98.19 85 GLU A CA 1
ATOM 624 C C . GLU A 1 85 ? -13.221 7.564 5.178 1.00 98.19 85 GLU A C 1
ATOM 626 O O . GLU A 1 85 ? -12.005 7.360 5.224 1.00 98.19 85 GLU A O 1
ATOM 631 N N . TRP A 1 86 ? -13.953 7.156 4.143 1.00 98.44 86 TRP A N 1
ATOM 632 C CA . TRP A 1 86 ? -13.349 6.520 2.981 1.00 98.44 86 TRP A CA 1
ATOM 633 C C . TRP A 1 86 ? -12.599 7.537 2.125 1.00 98.44 86 TRP A C 1
ATOM 635 O O . TRP A 1 86 ? -13.211 8.437 1.548 1.00 98.44 86 TRP A O 1
ATOM 645 N N . HIS A 1 87 ? -11.306 7.303 1.918 1.00 98.62 87 HIS A N 1
ATOM 646 C CA . HIS A 1 87 ? -10.480 8.095 1.006 1.00 98.62 87 HIS A CA 1
ATOM 647 C C . HIS A 1 87 ? -9.794 7.211 -0.020 1.00 98.62 87 HIS A C 1
ATOM 649 O O . HIS A 1 87 ? -9.570 6.022 0.201 1.00 98.62 87 HIS A O 1
ATOM 655 N N . THR A 1 88 ? -9.473 7.805 -1.167 1.00 98.44 88 THR A N 1
ATOM 656 C CA . THR A 1 88 ? -8.739 7.139 -2.245 1.00 98.44 88 THR A CA 1
ATOM 657 C C . THR A 1 88 ? -7.343 7.735 -2.350 1.00 98.44 88 THR A C 1
ATOM 659 O O . THR A 1 88 ? -7.200 8.950 -2.482 1.00 98.44 88 THR A O 1
ATOM 662 N N . TYR A 1 89 ? -6.323 6.883 -2.330 1.00 97.94 89 TYR A N 1
ATOM 663 C CA . TYR A 1 89 ? -4.922 7.278 -2.406 1.00 97.94 89 TYR A CA 1
ATOM 664 C C . TYR A 1 89 ? -4.303 6.693 -3.668 1.00 97.94 89 TYR A C 1
ATOM 666 O O . TYR A 1 89 ? -4.395 5.492 -3.922 1.00 97.94 89 TYR A O 1
ATOM 674 N N . ARG A 1 90 ? -3.687 7.560 -4.472 1.00 97.19 90 ARG A N 1
ATOM 675 C CA . ARG A 1 90 ? -3.029 7.199 -5.727 1.00 97.19 90 ARG A CA 1
ATOM 676 C C . ARG A 1 90 ? -1.519 7.236 -5.532 1.00 97.19 90 ARG A C 1
ATOM 678 O O . ARG A 1 90 ? -0.961 8.279 -5.203 1.00 97.19 90 ARG A O 1
ATOM 685 N N . ILE A 1 91 ? -0.872 6.107 -5.779 1.00 94.81 91 ILE A N 1
ATOM 686 C CA . ILE A 1 91 ? 0.577 5.948 -5.778 1.00 94.81 91 ILE A CA 1
ATOM 687 C C . ILE A 1 91 ? 1.033 5.925 -7.233 1.00 94.81 91 ILE A C 1
ATOM 689 O O . ILE A 1 91 ? 0.631 5.061 -8.014 1.00 94.81 91 ILE A O 1
ATOM 693 N N . THR A 1 92 ? 1.881 6.884 -7.591 1.00 90.06 92 THR A N 1
ATOM 694 C CA . THR A 1 92 ? 2.536 6.957 -8.900 1.00 90.06 92 THR A CA 1
ATOM 695 C C . THR A 1 92 ? 4.039 6.926 -8.706 1.00 90.06 92 THR A C 1
ATOM 697 O O . THR A 1 92 ? 4.569 7.706 -7.910 1.00 90.06 92 THR A O 1
ATOM 700 N N . LYS A 1 93 ? 4.739 6.093 -9.474 1.00 77.88 93 LYS A N 1
ATOM 701 C CA . LYS A 1 93 ? 6.199 6.130 -9.546 1.00 77.88 93 LYS A CA 1
ATOM 702 C C . LYS A 1 93 ? 6.642 6.740 -10.858 1.00 77.88 93 LYS A C 1
ATOM 704 O O . LYS A 1 93 ? 6.162 6.358 -11.917 1.00 77.88 93 LYS A O 1
ATOM 709 N N . LYS A 1 94 ? 7.630 7.631 -10.790 1.00 75.62 94 LYS A N 1
ATOM 710 C CA . LYS A 1 94 ? 8.502 7.858 -11.943 1.00 75.62 94 LYS A CA 1
ATOM 711 C C . LYS A 1 94 ? 9.449 6.656 -12.039 1.00 75.62 94 LYS A C 1
ATOM 713 O O . LYS A 1 94 ? 10.168 6.437 -11.058 1.00 75.62 94 LYS A O 1
ATOM 718 N N . PRO A 1 95 ? 9.425 5.875 -13.136 1.00 71.88 95 PRO A N 1
ATOM 719 C CA . PRO A 1 95 ? 10.297 4.715 -13.283 1.00 71.88 95 PRO A CA 1
ATOM 720 C C . PRO A 1 95 ? 11.760 5.087 -13.017 1.00 71.88 95 PRO A C 1
ATOM 722 O O . PRO A 1 95 ? 12.233 6.125 -13.481 1.00 71.88 95 PRO A O 1
ATOM 725 N N . ASP A 1 96 ? 12.459 4.252 -12.2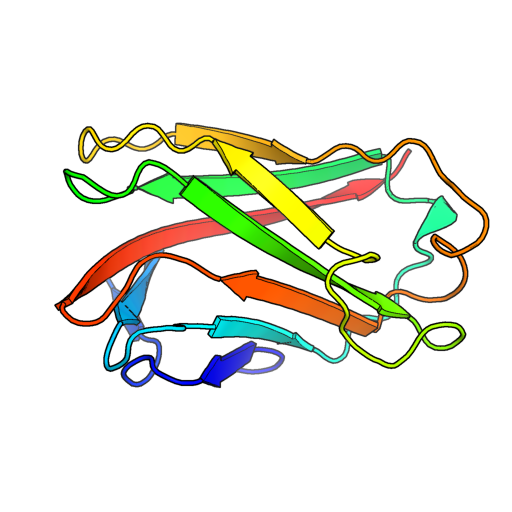57 1.00 84.12 96 ASP A N 1
ATOM 726 C CA . ASP A 1 96 ? 13.909 4.306 -12.074 1.00 84.12 96 ASP A CA 1
ATOM 727 C C . ASP A 1 96 ? 14.515 2.930 -12.371 1.00 84.12 96 ASP A C 1
ATOM 729 O O . ASP A 1 96 ? 13.791 1.995 -12.707 1.00 84.12 96 ASP A O 1
ATOM 733 N N . ALA A 1 97 ? 15.842 2.803 -12.271 1.00 83.44 97 ALA A N 1
ATOM 734 C CA . ALA A 1 97 ? 16.540 1.565 -12.620 1.00 83.44 97 ALA A CA 1
ATOM 735 C C . ALA A 1 97 ? 16.036 0.335 -11.842 1.00 83.44 97 ALA A C 1
ATOM 737 O O . ALA A 1 97 ? 16.051 -0.768 -12.380 1.00 83.44 97 ALA A O 1
ATOM 738 N N . ALA A 1 98 ? 15.571 0.519 -10.602 1.00 90.69 98 ALA A N 1
ATOM 739 C CA . ALA A 1 98 ? 15.054 -0.579 -9.796 1.00 90.69 98 ALA A CA 1
ATOM 740 C C . ALA A 1 98 ? 13.616 -0.961 -10.204 1.00 90.69 98 ALA A C 1
ATOM 742 O O . ALA A 1 98 ? 13.227 -2.117 -10.065 1.00 90.69 98 ALA A O 1
ATOM 743 N N . TRP A 1 99 ? 12.812 -0.022 -10.716 1.00 93.88 99 TRP A N 1
ATOM 744 C CA . TRP A 1 99 ? 11.437 -0.269 -11.171 1.00 93.88 99 TRP A CA 1
ATOM 745 C C . TRP A 1 99 ? 11.403 -0.972 -12.535 1.00 93.8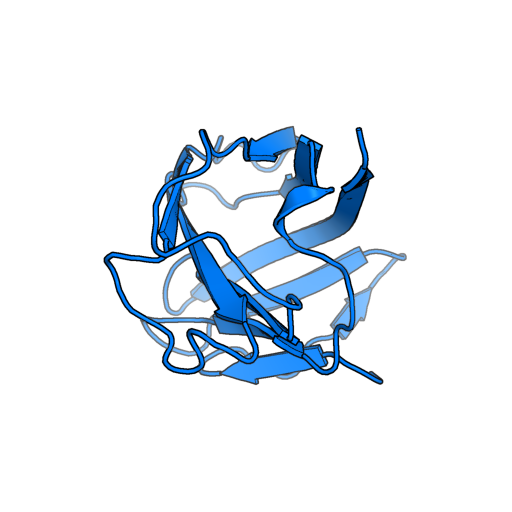8 99 TRP A C 1
ATOM 747 O O . TRP A 1 99 ? 11.041 -0.386 -13.556 1.00 93.88 99 TRP A O 1
ATOM 757 N N . CYS A 1 100 ? 11.809 -2.239 -12.557 1.00 94.69 100 CYS A N 1
ATOM 758 C CA . CYS A 1 100 ? 11.837 -3.076 -13.750 1.00 94.69 100 CYS A CA 1
ATOM 759 C C . CYS A 1 100 ? 11.475 -4.536 -13.443 1.00 94.69 100 CYS A C 1
ATOM 761 O O . CYS A 1 100 ? 11.490 -4.968 -12.288 1.00 94.69 100 CYS A O 1
ATOM 763 N N . GLY A 1 101 ? 11.168 -5.299 -14.494 1.00 96.56 101 GLY A N 1
ATOM 764 C CA . GLY A 1 101 ? 10.808 -6.712 -14.397 1.00 96.56 101 GLY A CA 1
ATOM 765 C C . GLY A 1 101 ? 9.333 -6.942 -14.070 1.00 96.56 101 GLY A C 1
ATOM 766 O O . GLY A 1 101 ? 8.492 -6.044 -14.168 1.00 96.56 101 GLY A O 1
ATOM 767 N N . MET A 1 102 ? 9.015 -8.170 -13.675 1.00 98.06 102 MET A N 1
ATOM 768 C CA . MET A 1 102 ? 7.651 -8.568 -13.346 1.00 98.06 102 MET A CA 1
ATOM 769 C C . MET A 1 102 ? 7.381 -8.325 -11.867 1.00 98.06 102 MET A C 1
ATOM 771 O O . MET A 1 102 ? 8.022 -8.932 -11.010 1.00 98.06 102 MET A O 1
ATOM 775 N N . LEU A 1 103 ? 6.396 -7.488 -11.553 1.00 97.50 103 LEU A N 1
ATOM 776 C CA . LEU A 1 103 ? 5.880 -7.299 -10.204 1.00 97.50 103 LEU A CA 1
ATOM 777 C C . LEU A 1 103 ? 5.395 -8.634 -9.634 1.00 97.50 103 LEU A C 1
ATOM 779 O O . LEU A 1 103 ? 4.512 -9.271 -10.211 1.00 97.50 103 LEU A O 1
ATOM 783 N N . ARG A 1 104 ? 5.963 -9.028 -8.489 1.00 97.56 104 ARG A N 1
ATOM 784 C CA . ARG A 1 104 ? 5.640 -10.275 -7.772 1.00 97.56 104 ARG A CA 1
ATOM 785 C C . ARG A 1 104 ? 4.892 -10.033 -6.476 1.00 97.56 104 ARG A C 1
ATOM 787 O O . ARG A 1 104 ? 3.989 -10.802 -6.144 1.00 97.56 104 ARG A O 1
ATOM 794 N N . THR A 1 105 ? 5.262 -8.964 -5.777 1.00 97.62 105 THR A N 1
ATOM 795 C CA . THR A 1 105 ? 4.733 -8.659 -4.450 1.00 97.62 105 THR A CA 1
ATOM 796 C C . THR A 1 105 ? 4.494 -7.169 -4.299 1.00 97.62 105 THR A C 1
ATOM 798 O O . THR A 1 105 ? 5.385 -6.364 -4.571 1.00 97.62 105 THR A O 1
ATOM 801 N N . LEU A 1 106 ? 3.315 -6.820 -3.794 1.00 97.50 106 LEU A N 1
ATOM 802 C CA . LEU A 1 106 ? 3.056 -5.538 -3.151 1.00 97.50 106 LEU A CA 1
ATOM 803 C C . LEU A 1 106 ? 2.868 -5.780 -1.658 1.00 97.50 106 LEU A C 1
ATOM 805 O O . LEU A 1 106 ? 2.186 -6.725 -1.266 1.00 97.50 106 LEU A O 1
ATOM 809 N N . ARG A 1 107 ? 3.455 -4.923 -0.831 1.00 98.12 107 ARG A N 1
ATOM 810 C CA . ARG A 1 107 ? 3.238 -4.911 0.616 1.00 98.12 107 ARG A CA 1
ATOM 811 C C . ARG A 1 107 ? 2.758 -3.532 1.039 1.00 98.12 107 ARG A C 1
ATOM 813 O O . ARG A 1 107 ? 3.236 -2.538 0.504 1.00 98.12 107 ARG A O 1
ATOM 820 N N . PHE A 1 108 ? 1.837 -3.486 1.986 1.00 98.06 108 PHE A N 1
ATOM 821 C CA . PHE A 1 108 ? 1.318 -2.268 2.579 1.00 98.06 108 PHE A CA 1
ATOM 822 C C . PHE A 1 108 ? 1.426 -2.353 4.097 1.00 98.06 108 PHE A C 1
ATOM 824 O O . PHE A 1 108 ? 0.918 -3.301 4.696 1.00 98.06 108 PHE A O 1
ATOM 831 N N . ASP A 1 109 ? 2.064 -1.347 4.680 1.00 97.88 109 ASP A N 1
ATOM 832 C CA . ASP A 1 109 ? 2.345 -1.242 6.104 1.00 97.88 109 ASP A CA 1
ATOM 833 C C . ASP A 1 109 ? 1.488 -0.096 6.662 1.00 97.88 109 ASP A C 1
ATOM 835 O O . ASP A 1 109 ? 1.575 1.046 6.185 1.00 97.88 109 ASP A O 1
ATOM 839 N N . PHE A 1 110 ? 0.614 -0.405 7.624 1.00 97.19 110 PHE A N 1
ATOM 840 C CA . PHE A 1 110 ? -0.385 0.539 8.134 1.00 97.19 110 PHE A CA 1
ATOM 841 C C . PHE A 1 110 ? -0.557 0.473 9.652 1.00 97.19 110 PHE A C 1
ATOM 843 O O . PHE A 1 110 ? -1.245 -0.405 10.168 1.00 97.19 110 PHE A O 1
ATOM 850 N N . GLY A 1 111 ? -0.045 1.490 10.339 1.00 95.81 111 GLY A N 1
ATOM 851 C CA . GLY A 1 111 ? -0.302 1.715 11.760 1.00 95.81 111 GLY A CA 1
ATOM 852 C C . GLY A 1 111 ? 0.583 0.897 12.682 1.00 95.81 111 GLY A C 1
ATOM 853 O O . GLY A 1 111 ? 1.683 0.509 12.309 1.00 95.81 111 GLY A O 1
ATOM 854 N N . THR A 1 112 ? 0.112 0.714 13.906 1.00 97.12 112 THR A N 1
ATOM 855 C CA . THR A 1 112 ? 0.787 0.002 14.994 1.00 97.12 112 THR A CA 1
ATOM 856 C C . THR A 1 112 ? -0.238 -0.778 15.820 1.00 97.12 112 THR A C 1
ATOM 858 O O . THR A 1 112 ? -1.436 -0.737 15.534 1.00 97.12 112 THR A O 1
ATOM 861 N N . ALA A 1 113 ? 0.200 -1.506 16.846 1.00 97.31 113 ALA A N 1
ATOM 862 C CA . ALA A 1 113 ? -0.652 -2.357 17.659 1.00 97.31 113 ALA A CA 1
ATOM 863 C C . ALA A 1 113 ? -1.896 -1.600 18.164 1.00 97.31 113 ALA A C 1
ATOM 865 O O . ALA A 1 113 ? -1.797 -0.575 18.836 1.00 97.31 113 ALA A O 1
ATOM 866 N N . GLY A 1 114 ? -3.081 -2.136 17.854 1.00 96.38 114 GLY A N 1
ATOM 867 C CA . GLY A 1 114 ? -4.371 -1.538 18.210 1.00 96.38 114 GLY A CA 1
ATOM 868 C C . GLY A 1 114 ? -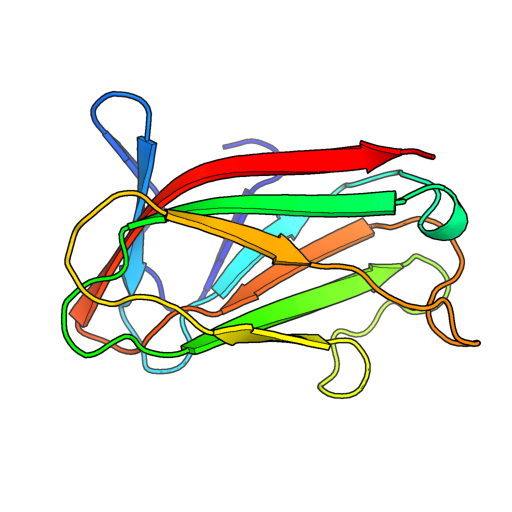5.061 -0.777 17.075 1.00 96.38 114 GLY A C 1
ATOM 869 O O . GLY A 1 114 ? -6.290 -0.673 17.107 1.00 96.38 114 GLY A O 1
ATOM 870 N N . ASP A 1 115 ? -4.331 -0.333 16.049 1.00 97.56 115 ASP A N 1
ATOM 871 C CA . ASP A 1 115 ? -4.930 0.299 14.873 1.00 97.56 115 ASP A CA 1
ATOM 872 C C . ASP A 1 115 ? -5.747 -0.709 14.054 1.00 97.56 115 ASP A C 1
ATOM 874 O O . ASP A 1 115 ? -5.445 -1.903 13.977 1.00 97.56 115 ASP A O 1
ATOM 878 N N . THR A 1 116 ? -6.810 -0.224 13.416 1.00 97.62 116 THR A N 1
ATOM 879 C CA . THR A 1 116 ? -7.601 -1.005 12.460 1.00 97.62 116 THR A CA 1
ATOM 880 C C . THR A 1 116 ? -7.792 -0.203 11.189 1.00 97.62 116 THR A C 1
ATOM 882 O O . THR A 1 116 ? -8.329 0.900 11.232 1.00 97.62 116 THR A O 1
ATOM 885 N N . VAL A 1 117 ? -7.375 -0.776 10.063 1.00 97.50 117 VAL A N 1
ATOM 886 C CA . VAL A 1 117 ? -7.619 -0.227 8.729 1.00 97.50 117 VAL A CA 1
ATOM 887 C C . VAL A 1 117 ? -8.673 -1.070 8.029 1.00 97.50 117 VAL A C 1
ATOM 889 O O . VAL A 1 117 ? -8.577 -2.299 7.981 1.00 97.50 117 VAL A O 1
ATOM 892 N N . GLU A 1 118 ? -9.666 -0.397 7.453 1.00 97.94 118 GLU A N 1
ATOM 893 C CA . GLU A 1 118 ? -10.627 -1.014 6.541 1.00 97.94 118 GLU A CA 1
ATOM 894 C C . GLU A 1 118 ? -10.229 -0.672 5.106 1.00 97.94 118 GLU A C 1
ATOM 896 O O . GLU A 1 118 ? -10.118 0.500 4.742 1.00 97.94 118 GLU A O 1
ATOM 901 N N . LEU A 1 119 ? -10.025 -1.690 4.279 1.00 96.81 119 LEU A N 1
ATOM 902 C CA . LEU A 1 119 ? -9.607 -1.573 2.891 1.00 96.81 119 LEU A CA 1
ATOM 903 C C . LEU A 1 119 ? -10.716 -2.116 1.987 1.00 96.81 119 LEU A C 1
ATOM 905 O O . LEU A 1 119 ? -11.050 -3.296 2.032 1.00 96.81 119 LEU A O 1
ATOM 909 N N . ASP A 1 120 ? -11.268 -1.250 1.146 1.00 97.44 120 ASP A N 1
ATOM 910 C CA . ASP A 1 120 ? -12.304 -1.624 0.183 1.00 97.44 120 ASP A CA 1
ATOM 911 C C . ASP A 1 120 ? -11.670 -2.322 -1.027 1.00 97.44 120 ASP A C 1
ATOM 913 O O . ASP A 1 120 ? -11.987 -3.462 -1.360 1.00 97.44 120 ASP A O 1
ATOM 917 N N . TRP A 1 121 ? -10.683 -1.675 -1.651 1.00 96.06 121 TRP A N 1
ATOM 918 C CA . TRP A 1 121 ? -9.956 -2.267 -2.769 1.00 96.06 121 TRP A CA 1
ATOM 919 C C . TRP A 1 121 ? -8.553 -1.695 -2.933 1.00 96.06 121 TRP A C 1
ATOM 921 O O . TRP A 1 121 ? -8.265 -0.554 -2.568 1.00 96.06 121 TRP A O 1
ATOM 931 N N . ILE A 1 122 ? -7.708 -2.498 -3.581 1.00 95.50 122 ILE A N 1
ATOM 932 C CA . ILE A 1 122 ? -6.458 -2.079 -4.217 1.00 95.50 122 ILE A CA 1
ATOM 933 C C . ILE A 1 122 ? -6.578 -2.426 -5.691 1.00 95.50 122 ILE A C 1
ATOM 935 O O . ILE A 1 122 ? -6.976 -3.536 -6.046 1.00 95.50 122 ILE A O 1
ATOM 939 N N . ARG A 1 123 ? -6.262 -1.470 -6.556 1.00 96.38 123 ARG A N 1
ATOM 940 C CA . ARG A 1 123 ? -6.330 -1.627 -8.005 1.00 96.38 123 ARG A CA 1
ATOM 941 C C . ARG A 1 123 ? -5.049 -1.130 -8.639 1.00 96.38 123 ARG A C 1
ATOM 943 O O . ARG A 1 123 ? -4.510 -0.096 -8.252 1.00 96.38 123 ARG A O 1
ATOM 950 N N . ILE A 1 124 ? -4.594 -1.882 -9.627 1.00 96.38 124 ILE A N 1
ATOM 951 C CA . ILE A 1 124 ? -3.443 -1.552 -10.456 1.00 96.38 124 ILE A CA 1
ATOM 952 C C . ILE A 1 124 ? -3.995 -1.101 -11.805 1.00 96.38 124 ILE A C 1
ATOM 954 O O . ILE A 1 124 ? -4.832 -1.785 -12.390 1.00 96.38 124 ILE A O 1
ATOM 958 N N . TYR A 1 125 ? -3.553 0.063 -12.261 1.00 96.19 125 TYR A N 1
ATOM 959 C CA . TYR A 1 125 ? -3.932 0.655 -13.535 1.00 96.19 125 TYR A CA 1
ATOM 960 C C . TYR A 1 125 ? -2.722 0.632 -14.457 1.00 96.19 125 TYR A C 1
ATOM 962 O O . TYR A 1 125 ? -1.640 1.067 -14.058 1.00 96.19 125 TYR A O 1
ATOM 970 N N . SER A 1 126 ? -2.914 0.116 -15.665 1.00 93.06 126 SER A N 1
ATOM 971 C CA . SER A 1 126 ? -1.908 0.138 -16.724 1.00 93.06 126 SER A CA 1
ATOM 972 C C . SER A 1 126 ? -1.969 1.441 -17.526 1.00 93.06 126 SER A C 1
ATOM 974 O O . SER A 1 126 ? -2.964 2.166 -17.439 1.00 93.06 126 SER A O 1
ATOM 976 N N . LYS A 1 127 ? -0.896 1.735 -18.264 1.00 87.44 127 LYS A N 1
ATOM 977 C CA . LYS A 1 127 ? -0.818 2.838 -19.234 1.00 87.44 127 LYS A CA 1
ATOM 978 C C . LYS A 1 127 ? -1.771 2.665 -20.417 1.00 87.44 127 LYS A C 1
ATOM 980 O O . LYS A 1 127 ? -2.156 1.512 -20.712 1.00 87.44 127 LYS A O 1
#

Secondary structure (DSSP, 8-state):
-TTEEEESBPPPEEETTEEEEEB-SSS-EEEEEEEEEEGGGEEEEEEEEEPPTT--EEEEEEEESSS-S--GGGEEEEE---SSSEEEEEE-----TTS-SEEEEEEEEE--TT-EEEEEEEEEEE-

Foldseek 3Di:
DPQKDKDQWDPWDQDPQWIKTAGNFFWIKIKRFAAFAWLVQWFKKKWKKAWAPPFQKKKKFWAAPVRHDTDPVRMDIWGDDNPRDIDMTIDGDDDDPRRGHTTGMMMMTTGGHGIMMITNDIDTDGD

Radius of gyration: 14.09 Å; chains: 1; bounding box: 36×28×37 Å